Protein AF-A0AAE0SMI4-F1 (afdb_monomer)

pLDDT: mean 91.45, std 11.47, range [38.0, 98.25]

Secondary structure (DSSP, 8-state):
-----HHHHHHHHHHHTHHHH--SSHHHHHHHHHHTTTS------HHHHHHHTTSTT------S--SS---------TT-TTHHHHHHHHHHHHHTTHHHHHHIIIIIIT-S--TT---

Organism: NCBI:txid2493646

Foldseek 3Di:
DDPDDPVNVVVVVCVVCVVPQDDPDDVVLLVCCQPVVNPHDDDDDPLVLLQSCLDPPNRHHDDDDDPDDDDDDDDDPPPDPVPVVVVVVVVVCVVVCVVVVVSCVRRPVPRNDDPPSPD

Mean predicted aligned error: 5.56 Å

InterPro domains:
  IPR001320 Ionotropic glutamate receptor, C-terminal [SM00079] (1-109)
  IPR015683 Ionotropic glutamate receptor [PTHR18966] (9-110)

Nearest PDB structures (foldseek):
  3en3-assembly1_A  TM=9.505E-01  e=3.255E-08  Rattus norvegicus
  4f31-assembly1_B  TM=9.569E-01  e=5.413E-08  Rattus norvegicus
  7tno-assembly1_D  TM=9.189E-01  e=3.055E-08  Rattus norvegicus
  5dt6-assembly1_A  TM=9.100E-01  e=2.652E-07  Drosophila melanogaster
  5ict-assembly1_A  TM=9.091E-01  e=3.884E-07  Drosophila melanogaster

Structure (mmCIF, N/CA/C/O backbone):
data_AF-A0AAE0SMI4-F1
#
_entry.id   AF-A0AAE0SMI4-F1
#
loop_
_atom_site.group_PDB
_atom_site.id
_atom_site.type_symbol
_atom_site.label_atom_id
_atom_site.label_alt_id
_atom_site.label_comp_id
_atom_site.label_asym_id
_atom_site.label_entity_id
_atom_site.label_seq_id
_atom_site.pdbx_PDB_ins_code
_atom_site.Cartn_x
_atom_site.Cartn_y
_atom_site.Cartn_z
_atom_site.occupancy
_atom_site.B_iso_or_equiv
_atom_site.auth_seq_id
_atom_site.auth_comp_id
_atom_site.auth_asym_id
_atom_site.auth_atom_id
_atom_site.pdbx_PDB_model_num
ATOM 1 N N . ASP A 1 1 ? 19.938 -29.167 -8.666 1.00 47.09 1 ASP A N 1
ATOM 2 C CA . ASP A 1 1 ? 18.966 -28.135 -8.252 1.00 47.09 1 ASP A CA 1
ATOM 3 C C . ASP A 1 1 ? 19.349 -27.489 -6.934 1.00 47.09 1 ASP A C 1
ATOM 5 O O . ASP A 1 1 ? 19.476 -28.166 -5.919 1.00 47.09 1 ASP A O 1
ATOM 9 N N . SER A 1 2 ? 19.618 -26.184 -6.957 1.00 51.53 2 SER A N 1
ATOM 10 C CA . SER A 1 2 ? 20.026 -25.429 -5.767 1.00 51.53 2 SER A CA 1
ATOM 11 C C . SER A 1 2 ? 18.855 -25.272 -4.793 1.00 51.53 2 SER A C 1
ATOM 13 O O . SER A 1 2 ? 17.830 -24.701 -5.147 1.00 51.53 2 SER A O 1
ATOM 15 N N . LYS A 1 3 ? 19.036 -25.725 -3.545 1.00 68.88 3 LYS A N 1
ATOM 16 C CA . LYS A 1 3 ? 18.057 -25.705 -2.433 1.00 68.88 3 LYS A CA 1
ATOM 17 C C . LYS A 1 3 ? 17.768 -24.307 -1.850 1.00 68.88 3 LYS A C 1
ATOM 19 O O . LYS A 1 3 ? 17.373 -24.193 -0.694 1.00 68.88 3 LYS A O 1
ATOM 24 N N . VAL A 1 4 ? 18.051 -23.238 -2.590 1.00 68.00 4 VAL A N 1
ATOM 25 C CA . VAL A 1 4 ? 17.919 -21.869 -2.075 1.00 68.00 4 VAL A CA 1
ATOM 26 C C . VAL A 1 4 ? 16.481 -21.412 -2.265 1.00 68.00 4 VAL A C 1
ATOM 28 O O . VAL A 1 4 ? 15.979 -21.413 -3.387 1.00 68.00 4 VAL A O 1
ATOM 31 N N . ASP A 1 5 ? 15.846 -21.011 -1.166 1.00 88.25 5 ASP A N 1
ATOM 32 C CA . ASP A 1 5 ? 14.508 -20.428 -1.167 1.00 88.25 5 ASP A CA 1
ATOM 33 C C . ASP A 1 5 ? 14.426 -19.257 -2.180 1.00 88.25 5 ASP A C 1
ATOM 35 O O . ASP A 1 5 ? 15.308 -18.384 -2.178 1.00 88.25 5 ASP A O 1
ATOM 39 N N . PRO A 1 6 ? 13.404 -19.218 -3.059 1.00 90.38 6 PRO A N 1
ATOM 40 C CA . PRO A 1 6 ? 13.272 -18.174 -4.074 1.00 90.38 6 PRO A CA 1
ATOM 41 C C . PRO A 1 6 ? 13.330 -16.748 -3.512 1.00 90.38 6 PRO A C 1
ATOM 43 O O . PRO A 1 6 ? 13.974 -15.889 -4.116 1.00 90.38 6 PRO A O 1
ATOM 46 N N . TYR A 1 7 ? 12.748 -16.496 -2.336 1.00 92.44 7 TYR A N 1
ATOM 47 C CA . TYR A 1 7 ? 12.784 -15.187 -1.683 1.00 92.44 7 TYR A CA 1
ATOM 48 C C . TYR A 1 7 ? 14.180 -14.841 -1.177 1.00 92.44 7 TYR A C 1
ATOM 50 O O . TYR A 1 7 ? 14.611 -13.697 -1.305 1.00 92.44 7 TYR A O 1
ATOM 58 N N . THR A 1 8 ? 14.933 -15.829 -0.685 1.00 94.44 8 THR A N 1
ATOM 59 C CA . THR A 1 8 ? 16.344 -15.625 -0.315 1.00 94.44 8 THR A CA 1
ATOM 60 C C . THR A 1 8 ? 17.176 -15.217 -1.529 1.00 94.44 8 THR A C 1
ATOM 62 O O . THR A 1 8 ? 18.020 -14.326 -1.432 1.00 94.44 8 THR A O 1
ATOM 65 N N . LYS A 1 9 ? 16.933 -15.835 -2.692 1.00 95.38 9 LYS A N 1
ATOM 66 C CA . LYS A 1 9 ? 17.615 -15.462 -3.939 1.00 95.38 9 LYS A CA 1
ATOM 67 C C . LYS A 1 9 ? 17.231 -14.049 -4.396 1.00 95.38 9 LYS A C 1
ATOM 69 O O . LYS A 1 9 ? 18.117 -13.281 -4.758 1.00 95.38 9 LYS A O 1
ATOM 74 N N . MET A 1 10 ? 15.944 -13.699 -4.340 1.00 95.75 10 MET A N 1
ATOM 75 C CA . MET A 1 10 ? 15.460 -12.351 -4.669 1.00 95.75 10 MET A CA 1
ATOM 76 C C . MET A 1 10 ? 16.069 -11.288 -3.752 1.00 95.75 10 MET A C 1
ATOM 78 O O . MET A 1 10 ? 16.543 -10.265 -4.235 1.00 95.75 10 MET A O 1
ATOM 82 N N . TRP A 1 11 ? 16.100 -11.539 -2.441 1.00 96.19 11 TRP A N 1
ATOM 83 C CA . TRP A 1 11 ? 16.677 -10.616 -1.465 1.00 96.19 11 TRP A CA 1
ATOM 84 C C . TRP A 1 11 ? 18.164 -10.359 -1.720 1.00 96.19 11 TRP A C 1
ATOM 86 O O . TRP A 1 11 ? 18.581 -9.205 -1.742 1.00 96.19 11 TRP A O 1
ATOM 96 N N . LYS A 1 12 ? 18.953 -11.411 -1.981 1.00 96.62 12 LYS A N 1
ATOM 97 C CA . LYS A 1 12 ? 20.380 -11.270 -2.317 1.00 96.62 12 LYS A CA 1
ATOM 98 C C . LYS A 1 12 ? 20.597 -10.387 -3.545 1.00 96.62 12 LYS A C 1
ATOM 100 O O . LYS A 1 12 ? 21.374 -9.445 -3.470 1.00 96.62 12 LYS A O 1
ATOM 105 N N . PHE A 1 13 ? 19.845 -10.634 -4.618 1.00 96.94 13 PHE A N 1
ATOM 106 C CA . PHE A 1 13 ? 19.896 -9.801 -5.819 1.00 96.94 13 PHE A CA 1
ATOM 107 C C . PHE A 1 13 ? 19.554 -8.336 -5.512 1.00 96.94 13 PHE A C 1
ATOM 109 O O . PHE A 1 13 ? 20.257 -7.431 -5.948 1.00 96.94 13 PHE A O 1
ATOM 116 N N . MET A 1 14 ? 18.499 -8.082 -4.730 1.00 97.38 14 MET A N 1
ATOM 117 C CA . MET A 1 14 ? 18.118 -6.706 -4.402 1.00 97.38 14 MET A CA 1
ATOM 118 C C . MET A 1 14 ? 19.184 -5.981 -3.572 1.00 97.38 14 MET A C 1
ATOM 120 O O . MET A 1 14 ? 19.440 -4.807 -3.814 1.00 97.38 14 MET A O 1
ATOM 124 N N . GLN A 1 15 ? 19.832 -6.682 -2.639 1.00 97.19 15 GLN A N 1
ATOM 125 C CA . GLN A 1 15 ? 20.922 -6.129 -1.831 1.00 97.19 15 GLN A CA 1
ATOM 126 C C . GLN A 1 15 ? 22.165 -5.806 -2.672 1.00 97.19 15 GLN A C 1
ATOM 128 O O . GLN A 1 15 ? 22.758 -4.747 -2.493 1.00 97.19 15 GLN A O 1
ATOM 133 N N . GLU A 1 16 ? 22.547 -6.683 -3.604 1.00 97.88 16 GLU A N 1
ATOM 134 C CA . GLU A 1 16 ? 23.695 -6.474 -4.504 1.00 97.88 16 GLU A CA 1
ATOM 135 C C . GLU A 1 16 ? 23.477 -5.314 -5.493 1.00 97.88 16 GLU A C 1
ATOM 137 O O . GLU A 1 16 ? 24.439 -4.719 -5.973 1.00 97.88 16 GLU A O 1
ATOM 142 N N . HIS A 1 17 ? 22.220 -4.958 -5.769 1.00 97.44 17 HIS A N 1
ATOM 143 C CA . HIS A 1 17 ? 21.834 -3.910 -6.716 1.00 97.44 17 HIS A CA 1
ATOM 144 C C . HIS A 1 17 ? 21.080 -2.744 -6.056 1.00 97.44 17 HIS A C 1
ATOM 146 O O . HIS A 1 17 ? 20.311 -2.051 -6.735 1.00 97.44 17 HIS A O 1
ATOM 152 N N . ALA A 1 18 ? 21.288 -2.526 -4.752 1.00 95.19 18 ALA A N 1
ATOM 153 C CA . ALA A 1 18 ? 20.472 -1.648 -3.911 1.00 95.19 18 ALA A CA 1
ATOM 154 C C . ALA A 1 18 ? 20.293 -0.227 -4.476 1.00 95.19 18 ALA A C 1
ATOM 156 O O . ALA A 1 18 ? 19.168 0.272 -4.515 1.00 95.19 18 ALA A O 1
ATOM 157 N N . ASP A 1 19 ? 21.366 0.365 -5.009 1.00 94.19 19 ASP A N 1
ATOM 158 C CA . ASP A 1 19 ? 21.372 1.717 -5.594 1.00 94.19 19 ASP A CA 1
ATOM 159 C C . ASP A 1 19 ? 20.456 1.860 -6.819 1.00 94.19 19 ASP A C 1
ATOM 161 O O . ASP A 1 19 ? 20.072 2.963 -7.205 1.00 94.19 19 ASP A O 1
ATOM 165 N N . SER A 1 20 ? 20.109 0.738 -7.454 1.00 92.75 20 SER A N 1
ATOM 166 C CA . SER A 1 20 ? 19.336 0.708 -8.693 1.00 92.75 20 SER A CA 1
ATOM 167 C C . SER A 1 20 ? 17.942 0.116 -8.542 1.00 92.75 20 SER A C 1
ATOM 169 O O . SER A 1 20 ? 17.082 0.453 -9.348 1.00 92.75 20 SER A O 1
ATOM 171 N N . VAL A 1 21 ? 17.672 -0.756 -7.565 1.00 96.31 21 VAL A N 1
ATOM 172 C CA . VAL A 1 21 ? 16.373 -1.456 -7.483 1.00 96.31 21 VAL A CA 1
ATOM 173 C C . VAL A 1 21 ? 15.426 -0.866 -6.446 1.00 96.31 21 VAL A C 1
ATOM 175 O O . VAL A 1 21 ? 14.209 -0.943 -6.636 1.00 96.31 21 VAL A O 1
ATOM 178 N N . PHE A 1 22 ? 15.960 -0.265 -5.380 1.00 97.19 22 PHE A N 1
ATOM 179 C CA . PHE A 1 22 ? 15.154 0.355 -4.337 1.00 97.19 22 PHE A CA 1
ATOM 180 C C . PHE A 1 22 ? 14.774 1.789 -4.706 1.00 97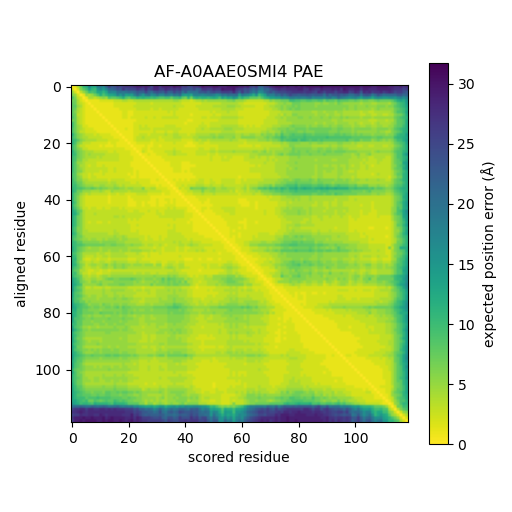.19 22 PHE A C 1
ATOM 182 O O . PHE A 1 22 ? 15.451 2.471 -5.473 1.00 97.19 22 PHE A O 1
ATOM 189 N N . VAL A 1 23 ? 13.648 2.235 -4.160 1.00 96.75 23 VAL A N 1
ATOM 190 C CA . VAL A 1 23 ? 13.107 3.585 -4.325 1.00 96.75 23 VAL A CA 1
ATOM 191 C C . VAL A 1 23 ? 12.694 4.113 -2.955 1.00 96.75 23 VAL A C 1
ATOM 193 O O . VAL A 1 23 ? 12.311 3.334 -2.082 1.00 96.75 23 VAL A O 1
ATOM 196 N N . SER A 1 24 ? 12.771 5.428 -2.759 1.00 95.19 24 SER A N 1
ATOM 197 C CA . SER A 1 24 ? 12.439 6.074 -1.483 1.00 95.19 24 SER A CA 1
ATOM 198 C C . SER A 1 24 ? 10.941 6.132 -1.195 1.00 95.19 24 SER A C 1
ATOM 200 O O . SER A 1 24 ? 10.543 6.227 -0.037 1.00 95.19 24 SER A O 1
ATOM 202 N N . ASP A 1 25 ? 10.106 6.087 -2.233 1.00 94.81 25 ASP A N 1
ATOM 203 C CA . ASP A 1 25 ? 8.656 6.173 -2.113 1.00 94.81 25 ASP A CA 1
ATOM 204 C C . ASP A 1 25 ? 7.929 5.403 -3.224 1.00 94.81 25 ASP A C 1
ATOM 206 O O . ASP A 1 25 ? 8.493 5.014 -4.251 1.00 94.81 25 ASP A O 1
ATOM 210 N N . SER A 1 26 ? 6.637 5.170 -2.998 1.00 92.94 26 SER A N 1
ATOM 211 C CA . SER A 1 26 ? 5.801 4.379 -3.902 1.00 92.94 26 SER A CA 1
ATOM 212 C C . SER A 1 26 ? 5.501 5.070 -5.236 1.00 92.94 26 SER A C 1
ATOM 214 O O . SER A 1 26 ? 5.304 4.366 -6.227 1.00 92.94 26 SER A O 1
ATOM 216 N N . ASN A 1 27 ? 5.474 6.408 -5.290 1.00 93.06 27 ASN A N 1
ATOM 217 C CA . ASN A 1 27 ? 5.222 7.130 -6.540 1.00 93.06 27 ASN A CA 1
ATOM 218 C C . ASN A 1 27 ? 6.408 6.959 -7.492 1.00 93.06 27 ASN A C 1
ATOM 220 O O . ASN A 1 27 ? 6.201 6.636 -8.660 1.00 93.06 27 ASN A O 1
ATOM 224 N N . LEU A 1 28 ? 7.639 7.061 -6.979 1.00 95.38 28 LEU A N 1
ATOM 225 C CA . LEU A 1 28 ? 8.848 6.792 -7.758 1.00 95.38 28 LEU A CA 1
ATOM 226 C C . LEU A 1 28 ? 8.895 5.351 -8.270 1.00 95.38 28 LEU A C 1
ATOM 228 O O . LEU A 1 28 ? 9.242 5.126 -9.428 1.00 95.38 28 LEU A O 1
ATOM 232 N N . GLY A 1 29 ? 8.500 4.374 -7.446 1.00 95.19 29 GLY A N 1
ATOM 233 C CA . GLY A 1 29 ? 8.387 2.977 -7.877 1.00 95.19 29 GLY A CA 1
ATOM 234 C C . GLY A 1 29 ? 7.384 2.795 -9.021 1.00 95.19 29 GLY A C 1
ATOM 235 O O . GLY A 1 29 ? 7.690 2.145 -10.022 1.00 95.19 29 GLY A O 1
ATOM 236 N N . TRP A 1 30 ? 6.208 3.420 -8.914 1.00 93.38 30 TRP A N 1
ATOM 237 C CA . TRP A 1 30 ? 5.185 3.403 -9.964 1.00 93.38 30 TRP A CA 1
ATOM 238 C C . TRP A 1 30 ? 5.650 4.092 -11.255 1.00 93.38 30 TRP A C 1
ATOM 240 O O . TRP A 1 30 ? 5.475 3.547 -12.348 1.00 93.38 30 TRP A O 1
ATOM 250 N N . ASP A 1 31 ? 6.277 5.264 -11.149 1.00 93.81 31 ASP A N 1
ATOM 251 C CA . ASP A 1 31 ? 6.831 5.994 -12.291 1.00 93.81 31 ASP A CA 1
ATOM 252 C C . ASP A 1 31 ? 7.921 5.196 -13.002 1.00 93.81 31 ASP A C 1
ATOM 254 O O . ASP A 1 31 ? 7.921 5.102 -14.233 1.00 93.81 31 ASP A O 1
ATOM 258 N N . LYS A 1 32 ? 8.793 4.540 -12.238 1.00 95.38 32 LYS A N 1
ATOM 259 C CA . LYS A 1 32 ? 9.848 3.684 -12.775 1.00 95.38 32 LYS A CA 1
ATOM 260 C C . LYS A 1 32 ? 9.289 2.511 -13.578 1.00 95.38 32 LYS A C 1
ATOM 262 O O . LYS A 1 32 ? 9.709 2.314 -14.716 1.00 95.38 32 LYS A O 1
ATOM 267 N N . VAL A 1 33 ? 8.276 1.803 -13.063 1.00 95.50 33 VAL A N 1
ATOM 268 C CA . VAL A 1 33 ? 7.604 0.714 -13.807 1.00 95.50 33 VAL A CA 1
ATOM 269 C C . VAL A 1 33 ? 7.058 1.209 -15.149 1.00 95.50 33 VAL A C 1
ATOM 271 O O . VAL A 1 33 ? 7.275 0.566 -16.177 1.00 95.50 33 VAL A O 1
ATOM 274 N N . LYS A 1 34 ? 6.381 2.365 -15.167 1.00 92.50 34 LYS A N 1
ATOM 275 C CA . LYS A 1 34 ? 5.819 2.931 -16.407 1.00 92.50 34 LYS A CA 1
ATOM 276 C C . LYS A 1 34 ? 6.897 3.299 -17.426 1.00 92.50 34 LYS A C 1
ATOM 278 O O . LYS A 1 34 ? 6.681 3.137 -18.627 1.00 92.50 34 LYS A O 1
ATOM 283 N N . ASN A 1 35 ? 8.026 3.824 -16.958 1.00 92.56 35 ASN A N 1
ATOM 284 C CA . ASN A 1 35 ? 9.050 4.411 -17.818 1.00 92.56 35 ASN A CA 1
ATOM 285 C C . ASN A 1 35 ? 10.077 3.383 -18.321 1.00 92.56 35 ASN A C 1
ATOM 287 O O . ASN A 1 35 ? 10.643 3.567 -19.398 1.00 92.56 35 ASN A O 1
ATOM 291 N N . GLU A 1 36 ? 10.275 2.269 -17.610 1.00 93.38 36 GLU A N 1
ATOM 292 C CA . GLU A 1 36 ? 11.289 1.258 -17.949 1.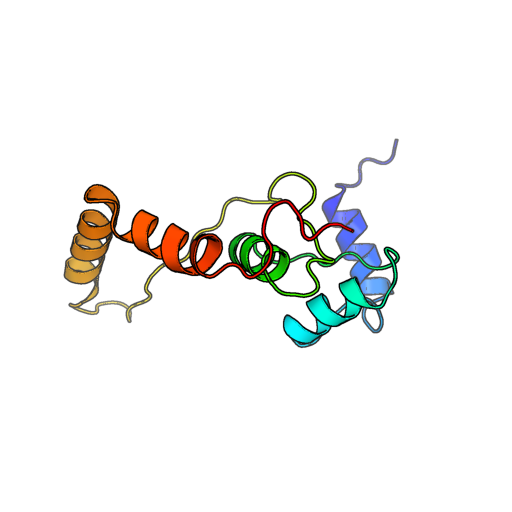00 93.38 36 GLU A CA 1
ATOM 293 C C . GLU A 1 36 ? 10.844 0.193 -18.966 1.00 93.38 36 GLU A C 1
ATOM 295 O O . GLU A 1 36 ? 11.587 -0.748 -19.248 1.00 93.38 36 GLU A O 1
ATOM 300 N N . LYS A 1 37 ? 9.658 0.342 -19.574 1.00 89.94 37 LYS A N 1
ATOM 301 C CA . LYS A 1 37 ? 9.183 -0.495 -20.697 1.00 89.94 37 LYS A CA 1
ATOM 302 C C . LYS A 1 37 ? 9.296 -2.007 -20.422 1.00 89.94 37 LYS A C 1
ATOM 304 O O . LYS A 1 37 ? 9.765 -2.766 -21.267 1.00 89.94 37 LYS A O 1
ATOM 309 N N . GLY A 1 38 ? 8.892 -2.430 -19.223 1.00 91.25 38 GLY A N 1
ATOM 310 C CA . GLY A 1 38 ? 8.891 -3.839 -18.811 1.00 91.25 38 GLY A CA 1
ATOM 311 C C . GLY A 1 38 ? 10.221 -4.372 -18.267 1.00 91.25 38 GLY A C 1
ATOM 312 O O . GLY A 1 38 ? 10.308 -5.559 -17.972 1.00 91.25 38 GLY A O 1
ATOM 313 N N . LYS A 1 39 ? 11.249 -3.526 -18.106 1.00 94.50 39 LYS A N 1
ATOM 314 C CA . LYS A 1 39 ? 12.546 -3.925 -17.524 1.00 94.50 39 LYS A CA 1
ATOM 315 C C . LYS A 1 39 ? 12.602 -3.834 -15.996 1.00 94.50 39 LYS A C 1
ATOM 317 O O . LYS A 1 39 ? 13.505 -4.407 -15.397 1.00 94.50 39 LYS A O 1
ATOM 322 N N . TYR A 1 40 ? 11.620 -3.179 -15.379 1.00 95.88 40 TYR A N 1
ATOM 323 C CA . TYR A 1 40 ? 11.489 -3.060 -13.930 1.00 95.88 40 TYR A CA 1
ATOM 324 C C . TYR A 1 40 ? 10.129 -3.568 -13.462 1.00 95.88 40 TYR A C 1
ATOM 326 O O . TYR A 1 40 ? 9.087 -3.179 -13.994 1.00 95.88 40 TYR A O 1
ATOM 334 N N . ALA A 1 41 ? 10.153 -4.419 -12.439 1.00 96.12 41 ALA A N 1
ATOM 335 C CA . ALA A 1 41 ? 8.977 -4.855 -11.704 1.00 96.12 41 ALA A CA 1
ATOM 336 C C . ALA A 1 41 ? 9.060 -4.314 -10.277 1.00 96.12 41 ALA A C 1
ATOM 338 O O . ALA A 1 41 ? 10.122 -4.349 -9.657 1.00 96.12 41 ALA A O 1
ATOM 339 N N . PHE A 1 42 ? 7.932 -3.840 -9.752 1.00 96.69 42 PHE A N 1
ATOM 340 C CA . PHE A 1 42 ? 7.864 -3.259 -8.417 1.00 96.69 42 PHE A CA 1
ATOM 341 C C . PHE A 1 42 ? 7.024 -4.131 -7.488 1.00 96.69 42 PHE A C 1
ATOM 343 O O . PHE A 1 42 ? 5.888 -4.488 -7.807 1.00 96.69 42 PHE A O 1
ATOM 350 N N . LEU A 1 43 ? 7.595 -4.478 -6.335 1.00 96.06 43 LEU A N 1
ATOM 351 C CA . LEU A 1 43 ? 6.899 -5.205 -5.281 1.00 96.06 43 LEU A CA 1
ATOM 352 C C . LEU A 1 43 ? 6.280 -4.191 -4.319 1.00 96.06 43 LEU A C 1
ATOM 354 O O . LEU A 1 43 ? 6.990 -3.432 -3.667 1.00 96.06 43 LEU A O 1
ATOM 358 N N . LEU A 1 44 ? 4.952 -4.190 -4.234 1.00 95.06 44 LEU A N 1
ATOM 359 C CA . LEU A 1 44 ? 4.182 -3.318 -3.352 1.00 95.06 44 LEU A CA 1
ATOM 360 C C . LEU A 1 44 ? 2.941 -4.033 -2.814 1.00 95.06 44 LEU A C 1
ATOM 362 O O . LEU A 1 44 ? 2.535 -5.083 -3.321 1.00 95.06 44 LEU A O 1
ATOM 366 N N . GLU A 1 45 ? 2.315 -3.441 -1.800 1.00 94.50 45 GLU A N 1
ATOM 367 C CA . GLU A 1 45 ? 1.108 -3.988 -1.189 1.00 94.50 45 GLU A CA 1
ATOM 368 C C . GLU A 1 45 ? -0.056 -4.066 -2.184 1.00 94.50 45 GLU A C 1
ATOM 370 O O . GLU A 1 45 ? -0.256 -3.198 -3.037 1.00 94.50 45 GLU A O 1
ATOM 375 N N . SER A 1 46 ? -0.858 -5.125 -2.059 1.00 94.50 46 SER A N 1
ATOM 376 C CA . SER A 1 46 ? -1.905 -5.434 -3.039 1.00 94.50 46 SER A CA 1
ATOM 377 C C . SER A 1 46 ? -2.976 -4.344 -3.170 1.00 94.50 46 SER A C 1
ATOM 379 O O . SER A 1 46 ? -3.426 -4.083 -4.284 1.00 94.50 46 SER A O 1
ATOM 381 N N . ALA A 1 47 ? -3.329 -3.660 -2.075 1.00 93.31 47 ALA A N 1
ATOM 382 C CA . ALA A 1 47 ? -4.265 -2.537 -2.099 1.00 93.31 47 ALA A CA 1
ATOM 383 C C . ALA A 1 47 ? -3.732 -1.378 -2.957 1.00 93.31 47 ALA A C 1
ATOM 385 O O . ALA A 1 47 ? -4.448 -0.860 -3.816 1.00 93.31 47 ALA A O 1
ATOM 386 N N . MET A 1 48 ? -2.453 -1.021 -2.800 1.00 93.69 48 MET A N 1
ATOM 387 C CA . MET A 1 48 ? -1.813 0.003 -3.630 1.00 93.69 48 MET A CA 1
ATOM 388 C C . MET A 1 48 ? -1.681 -0.451 -5.085 1.00 93.69 48 MET A C 1
ATOM 390 O O . MET A 1 48 ? -1.967 0.322 -5.994 1.00 93.69 48 MET A O 1
ATOM 394 N N . ASN A 1 49 ? -1.313 -1.710 -5.324 1.00 94.38 49 ASN A N 1
ATOM 395 C CA . ASN A 1 49 ? -1.217 -2.262 -6.677 1.00 94.38 49 ASN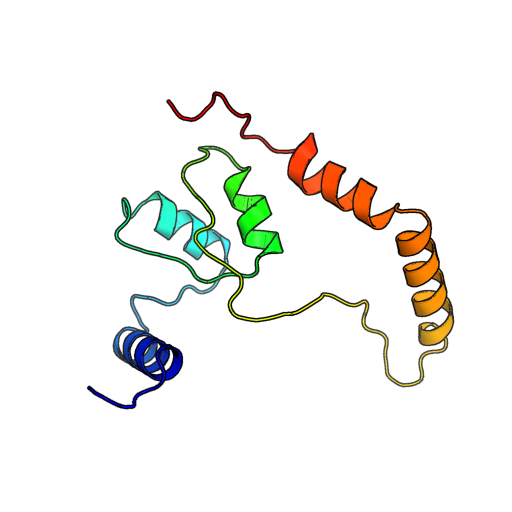 A CA 1
ATOM 396 C C . ASN A 1 49 ? -2.565 -2.154 -7.422 1.00 94.38 49 ASN A C 1
ATOM 398 O O . ASN A 1 49 ? -2.639 -1.586 -8.511 1.00 94.38 49 ASN A O 1
ATOM 402 N N . ASN A 1 50 ? -3.658 -2.591 -6.786 1.00 92.56 50 ASN A N 1
ATOM 403 C CA . ASN A 1 50 ? -5.011 -2.483 -7.339 1.00 92.56 50 ASN A CA 1
ATOM 404 C C . ASN A 1 50 ? -5.432 -1.028 -7.595 1.00 92.56 50 ASN A C 1
ATOM 406 O O . ASN A 1 50 ? -6.176 -0.767 -8.540 1.00 92.56 50 ASN A O 1
ATOM 410 N N . TYR A 1 51 ? -4.976 -0.092 -6.758 1.00 93.31 51 TYR A N 1
ATOM 411 C CA . TYR A 1 51 ? -5.238 1.333 -6.928 1.00 93.31 51 TYR A CA 1
ATOM 412 C C . TYR A 1 51 ? -4.511 1.890 -8.155 1.00 93.31 51 TYR A C 1
ATOM 414 O O . TYR A 1 51 ? -5.148 2.481 -9.024 1.00 93.31 51 TYR A O 1
ATOM 422 N N . TYR A 1 52 ? -3.190 1.694 -8.242 1.00 92.56 52 TYR A N 1
ATOM 423 C CA . TYR A 1 52 ? -2.356 2.258 -9.308 1.00 92.56 52 TYR A CA 1
ATOM 424 C C . TYR A 1 52 ? -2.697 1.703 -10.690 1.00 92.56 52 TYR A C 1
ATOM 426 O O . TYR A 1 52 ? -2.668 2.455 -11.661 1.00 92.56 52 TYR A O 1
ATOM 434 N N . ASN A 1 53 ? -3.099 0.432 -10.782 1.00 91.88 53 ASN A N 1
ATOM 435 C CA . ASN A 1 53 ? -3.542 -0.160 -12.050 1.00 91.88 53 ASN A CA 1
ATOM 436 C C . ASN A 1 53 ? -4.808 0.493 -12.613 1.00 91.88 53 ASN A C 1
ATOM 438 O O . ASN A 1 53 ? -5.061 0.409 -13.808 1.00 91.88 53 ASN A O 1
ATOM 442 N N . GLN A 1 54 ? -5.585 1.172 -11.769 1.00 91.94 54 GLN A N 1
ATOM 443 C CA . GLN A 1 54 ? -6.775 1.911 -12.182 1.00 91.94 54 GLN A CA 1
ATOM 444 C C . GLN A 1 54 ? -6.500 3.406 -12.383 1.00 91.94 54 GLN A C 1
ATOM 446 O O . GLN A 1 54 ? -7.438 4.202 -12.442 1.00 91.94 54 GLN A O 1
ATOM 451 N N . ARG A 1 55 ? -5.231 3.825 -12.477 1.00 91.31 55 ARG A N 1
ATOM 452 C CA . ARG A 1 55 ? -4.839 5.217 -12.741 1.00 91.31 55 ARG A CA 1
ATOM 453 C C . ARG A 1 55 ? -4.307 5.377 -14.152 1.00 91.31 55 ARG A C 1
ATOM 455 O O . ARG A 1 55 ? -3.537 4.548 -14.639 1.00 91.31 55 ARG A O 1
ATOM 462 N N . LYS A 1 56 ? -4.665 6.489 -14.801 1.00 90.88 56 LYS A N 1
ATOM 463 C CA . LYS A 1 56 ? -4.093 6.839 -16.106 1.00 90.88 56 LYS A CA 1
ATOM 464 C C . LYS A 1 56 ? -2.563 6.936 -15.995 1.00 90.88 56 LYS A C 1
ATOM 466 O O . LYS A 1 56 ? -2.055 7.412 -14.979 1.00 90.88 56 LYS A O 1
ATOM 471 N N . PRO A 1 57 ? -1.811 6.501 -17.019 1.00 91.06 57 PRO A N 1
ATOM 472 C CA . PRO A 1 57 ? -2.261 6.054 -18.342 1.00 91.06 57 PRO A CA 1
ATOM 473 C C . PRO A 1 57 ? -2.600 4.550 -18.443 1.00 91.06 57 PRO A C 1
ATOM 475 O O . PRO A 1 57 ? -2.482 3.996 -19.525 1.00 91.06 57 PRO A O 1
ATOM 478 N N . CYS A 1 58 ? -2.974 3.872 -17.349 1.00 90.94 58 CYS A N 1
ATOM 479 C CA . CYS A 1 58 ? -3.405 2.463 -17.365 1.00 90.94 58 CYS A CA 1
ATOM 480 C C . CYS A 1 58 ? -2.319 1.486 -17.859 1.00 90.94 58 CYS A C 1
ATOM 482 O O . CYS A 1 58 ? -2.609 0.447 -18.440 1.00 90.94 58 CYS A O 1
ATOM 484 N N . LYS A 1 59 ? -1.043 1.832 -17.631 1.00 89.44 59 LYS A N 1
ATOM 485 C CA . LYS A 1 59 ? 0.134 1.096 -18.136 1.00 89.44 59 LYS A CA 1
ATOM 486 C C . LYS A 1 59 ? 0.704 0.058 -17.166 1.00 89.44 59 LYS A C 1
ATOM 488 O O . LYS A 1 59 ? 1.752 -0.518 -17.444 1.00 89.44 59 LYS A O 1
ATOM 493 N N . THR A 1 60 ? 0.075 -0.143 -16.012 1.00 91.81 60 THR A N 1
ATOM 494 C CA . THR A 1 60 ? 0.545 -1.082 -14.987 1.00 91.81 60 THR A CA 1
ATOM 495 C C 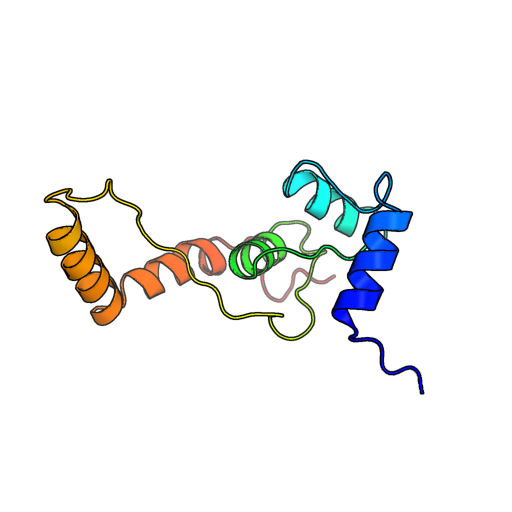. THR A 1 60 ? -0.473 -2.193 -14.776 1.00 91.81 60 THR A C 1
ATOM 497 O O . THR A 1 60 ? -1.669 -1.998 -14.983 1.00 91.81 60 THR A O 1
ATOM 500 N N . MET A 1 61 ? 0.002 -3.365 -14.356 1.00 92.62 61 MET A N 1
ATOM 501 C CA . MET A 1 61 ? -0.854 -4.501 -14.025 1.00 92.62 61 MET A CA 1
ATOM 502 C C . MET A 1 61 ? -0.296 -5.296 -12.847 1.00 92.62 61 MET A C 1
ATOM 504 O O . MET A 1 61 ? 0.917 -5.383 -12.646 1.00 92.62 61 MET A O 1
ATOM 508 N N . LYS A 1 62 ? -1.195 -5.935 -12.098 1.00 93.94 62 LYS A N 1
ATOM 509 C CA . LYS A 1 62 ? -0.842 -6.929 -11.087 1.00 93.94 62 LYS A CA 1
ATOM 510 C C . LYS A 1 62 ? -0.593 -8.271 -11.768 1.00 93.94 62 LYS A C 1
ATOM 512 O O . LYS A 1 62 ? -1.402 -8.710 -12.581 1.00 93.94 62 LYS A O 1
ATOM 517 N N . VAL A 1 63 ? 0.485 -8.946 -11.381 1.00 94.06 63 VAL A N 1
ATOM 518 C CA . VAL A 1 63 ? 0.827 -10.284 -11.876 1.00 94.06 63 VAL A CA 1
ATOM 519 C C . VAL A 1 63 ? 0.898 -11.259 -10.708 1.00 94.06 63 VAL A C 1
ATOM 521 O O . VAL A 1 63 ? 1.534 -10.976 -9.696 1.00 94.06 63 VAL A O 1
ATOM 524 N N . GLY A 1 64 ? 0.258 -12.418 -10.863 1.00 93.81 64 GLY A N 1
ATOM 525 C CA . GLY A 1 64 ? 0.297 -13.496 -9.879 1.00 93.81 64 GLY A CA 1
ATOM 526 C C . GLY A 1 64 ? -0.483 -13.223 -8.586 1.00 93.81 64 GLY A C 1
ATOM 527 O O . GLY A 1 64 ? -1.272 -12.280 -8.466 1.00 93.81 64 GLY A O 1
ATOM 528 N N . ARG A 1 65 ? -0.280 -14.115 -7.612 1.00 93.81 65 ARG A N 1
ATOM 529 C CA . ARG A 1 65 ? -0.885 -14.051 -6.273 1.00 93.81 65 ARG A CA 1
ATOM 530 C C . ARG A 1 65 ? -0.058 -13.189 -5.318 1.00 93.81 65 ARG A C 1
ATOM 532 O O . ARG A 1 65 ? 1.112 -12.921 -5.573 1.00 93.81 65 ARG A O 1
ATOM 539 N N . ASN A 1 66 ? -0.661 -12.798 -4.196 1.00 92.88 66 ASN A N 1
ATOM 540 C CA . ASN A 1 66 ? 0.068 -12.128 -3.119 1.00 92.88 66 ASN A CA 1
ATOM 541 C C . ASN A 1 66 ? 1.141 -13.065 -2.534 1.00 92.88 66 ASN A C 1
ATOM 543 O O . ASN A 1 66 ? 0.937 -14.281 -2.478 1.00 92.88 66 ASN A O 1
ATOM 547 N N . LEU A 1 67 ? 2.264 -12.487 -2.101 1.00 91.88 67 LEU A N 1
ATOM 548 C CA . LEU A 1 67 ? 3.369 -13.231 -1.483 1.00 91.88 67 LEU A CA 1
ATOM 549 C C . LEU A 1 67 ? 3.032 -13.675 -0.054 1.00 91.88 67 LEU A C 1
ATOM 551 O O . LEU A 1 67 ? 3.496 -14.716 0.401 1.00 91.88 67 LEU A O 1
ATOM 555 N N . ASP A 1 68 ? 2.201 -12.894 0.631 1.00 88.75 68 ASP A N 1
ATOM 556 C CA . ASP A 1 68 ? 1.753 -13.112 1.997 1.00 88.75 68 ASP A CA 1
ATOM 557 C C . ASP A 1 68 ? 0.277 -12.709 2.176 1.00 88.75 68 ASP A C 1
ATOM 559 O O . ASP A 1 68 ? -0.406 -12.263 1.246 1.00 88.75 68 ASP A O 1
ATOM 563 N N . GLN A 1 69 ? -0.233 -12.917 3.390 1.00 90.38 69 GLN A N 1
ATOM 564 C CA . GLN A 1 69 ? -1.542 -12.439 3.822 1.00 90.38 69 GLN A CA 1
ATOM 565 C C . GLN A 1 69 ? -1.342 -11.422 4.943 1.00 90.38 69 GLN A C 1
ATOM 567 O O . GLN A 1 69 ? -0.933 -11.770 6.049 1.00 90.38 69 GLN A O 1
ATOM 572 N N . LYS A 1 70 ? -1.623 -10.157 4.637 1.00 92.62 70 LYS A N 1
ATOM 573 C CA . LYS A 1 70 ? -1.559 -9.023 5.563 1.00 92.62 70 LYS A CA 1
ATOM 574 C C . LYS A 1 70 ? -2.868 -8.245 5.510 1.00 92.62 70 LYS A C 1
ATOM 576 O O . LYS A 1 70 ? -3.589 -8.309 4.515 1.00 92.62 70 LYS A O 1
ATOM 581 N N . GLY A 1 71 ? -3.156 -7.503 6.574 1.00 92.00 71 GLY A N 1
ATOM 582 C CA . GLY A 1 71 ? -4.324 -6.632 6.664 1.00 92.00 71 GLY A CA 1
ATOM 583 C C . GLY A 1 71 ? -4.010 -5.358 7.440 1.00 92.00 71 GLY A C 1
ATOM 584 O O . GLY A 1 71 ? -3.121 -5.350 8.291 1.00 92.00 71 GLY A O 1
ATOM 585 N N . TYR A 1 72 ? -4.743 -4.287 7.138 1.00 95.56 72 TYR A N 1
ATOM 586 C CA . TYR A 1 72 ? -4.675 -3.039 7.893 1.00 95.56 72 TYR A CA 1
ATOM 587 C C . TYR A 1 72 ? -5.563 -3.105 9.138 1.00 95.56 72 TYR A C 1
ATOM 589 O O . TYR A 1 72 ? -6.597 -3.774 9.145 1.00 95.56 72 TYR A O 1
ATOM 597 N N . GLY A 1 73 ? -5.174 -2.370 10.176 1.00 95.69 73 GLY A N 1
ATOM 598 C CA . GLY A 1 73 ? -5.947 -2.213 11.402 1.00 95.69 73 GLY A CA 1
ATOM 599 C C . GLY A 1 73 ? -5.848 -0.789 11.935 1.00 95.69 73 GLY A C 1
ATOM 600 O O . GLY A 1 73 ? -4.915 -0.055 11.610 1.00 95.69 73 GLY A O 1
ATOM 601 N N . VAL A 1 74 ? -6.816 -0.401 12.762 1.00 97.31 74 VAL A N 1
ATOM 602 C CA . VAL A 1 74 ? -6.796 0.883 13.467 1.00 97.31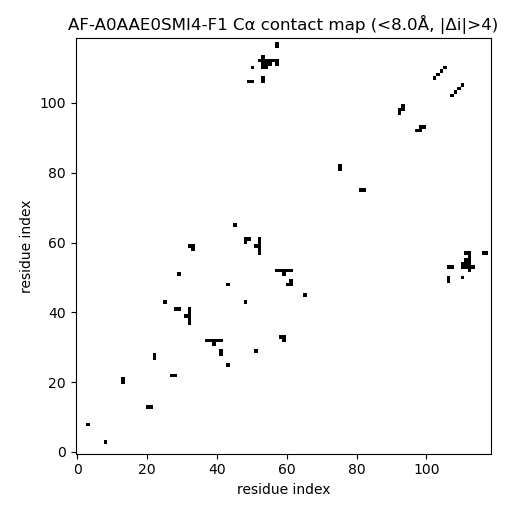 74 VAL A CA 1
ATOM 603 C C . VAL A 1 74 ? -6.011 0.705 14.763 1.00 97.31 74 VAL A C 1
ATOM 605 O O . VAL A 1 74 ? -6.394 -0.084 15.625 1.00 97.31 74 VAL A O 1
ATOM 608 N N . ALA A 1 75 ? -4.893 1.414 14.896 1.00 97.19 75 ALA A N 1
ATOM 609 C CA . ALA A 1 75 ? -4.046 1.332 16.079 1.00 97.19 75 ALA A CA 1
ATOM 610 C C . ALA A 1 75 ? -4.507 2.317 17.164 1.00 97.19 75 ALA A C 1
ATOM 612 O O . ALA A 1 75 ? -4.724 3.497 16.895 1.00 97.19 75 ALA A O 1
ATOM 613 N N . THR A 1 76 ? -4.594 1.841 18.407 1.00 97.69 76 THR A N 1
ATOM 614 C CA . THR A 1 76 ? -4.830 2.666 19.601 1.00 97.69 76 THR A CA 1
ATOM 615 C C . THR A 1 76 ? -3.671 2.512 20.587 1.00 97.69 76 THR A C 1
ATOM 617 O O . THR A 1 76 ? -3.076 1.429 20.637 1.00 97.69 76 THR A O 1
ATOM 620 N N . PRO A 1 77 ? -3.378 3.515 21.438 1.00 98.12 77 PRO A N 1
ATOM 621 C CA . PRO A 1 77 ? -2.441 3.340 22.544 1.00 98.12 77 PRO A CA 1
ATOM 622 C C . PRO A 1 77 ? -2.806 2.136 23.420 1.00 98.12 77 PRO A C 1
ATOM 624 O O . PRO A 1 77 ? -3.984 1.802 23.599 1.00 98.12 77 PRO A O 1
ATOM 627 N N . LYS A 1 78 ? -1.793 1.474 23.988 1.00 96.88 78 LYS A N 1
ATOM 628 C CA . LYS A 1 78 ? -2.011 0.344 24.897 1.00 96.88 78 LYS A CA 1
ATOM 629 C C . LYS A 1 78 ? -2.804 0.817 26.120 1.00 96.88 78 LYS A C 1
ATOM 631 O O . LYS A 1 78 ? -2.427 1.795 26.752 1.00 96.88 78 LYS A O 1
ATOM 636 N N . GLY A 1 79 ? -3.884 0.108 26.446 1.00 96.31 79 GLY A N 1
ATOM 637 C CA . GLY A 1 79 ? -4.774 0.464 27.557 1.00 96.31 79 GLY A CA 1
ATOM 638 C C . GLY A 1 79 ? -5.796 1.559 27.238 1.00 96.31 79 GLY A C 1
ATOM 639 O O . GLY A 1 79 ? -6.517 1.961 28.136 1.00 96.31 79 GLY A O 1
ATOM 640 N N . SER A 1 80 ? -5.885 2.031 25.989 1.00 98.06 80 SER A N 1
ATOM 641 C CA . SER A 1 80 ? -6.903 3.010 25.601 1.00 98.06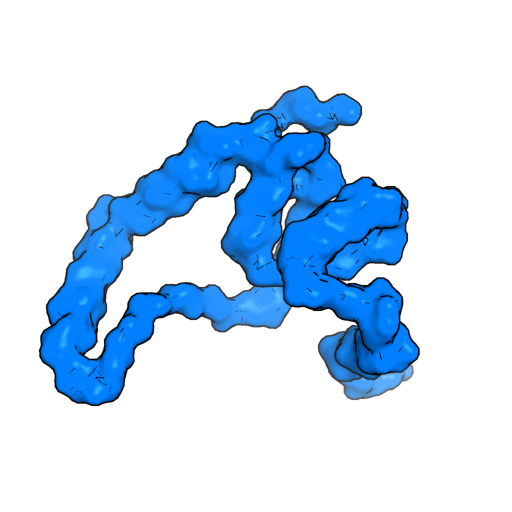 80 SER A CA 1
ATOM 642 C C . SER A 1 80 ? -8.317 2.434 25.710 1.00 98.06 80 SER A C 1
ATOM 644 O O . SER A 1 80 ? -8.606 1.370 25.151 1.00 98.06 80 SER A O 1
ATOM 646 N N . ASP A 1 81 ? -9.213 3.202 26.328 1.00 97.81 81 ASP A N 1
ATOM 647 C CA . ASP A 1 81 ? -10.645 2.892 26.422 1.00 97.81 81 ASP A CA 1
ATOM 648 C C . ASP A 1 81 ? -11.342 2.863 25.052 1.00 97.81 81 ASP A C 1
ATOM 650 O O . ASP A 1 81 ? -12.408 2.271 24.908 1.00 97.81 81 ASP A O 1
ATOM 654 N N . LEU A 1 82 ? -10.717 3.429 24.010 1.00 97.75 82 LEU A N 1
ATOM 655 C CA . LEU A 1 82 ? -11.231 3.403 22.638 1.00 97.75 82 LEU A CA 1
ATOM 656 C C . LEU A 1 82 ? -11.094 2.032 21.974 1.00 97.75 82 LEU A C 1
ATOM 658 O O . LEU A 1 82 ? -11.788 1.760 20.997 1.00 97.75 82 LEU A O 1
ATOM 662 N N . ARG A 1 83 ? -10.214 1.159 22.480 1.00 97.88 83 ARG A N 1
ATOM 663 C CA . ARG A 1 83 ? -9.883 -0.107 21.814 1.00 97.88 83 ARG A CA 1
ATOM 664 C C . ARG A 1 83 ? -11.108 -1.001 21.619 1.00 97.88 83 ARG A C 1
ATOM 666 O O . ARG A 1 83 ? -11.298 -1.539 20.534 1.00 97.88 83 ARG A O 1
ATOM 673 N N . GLN A 1 84 ? -11.911 -1.185 22.668 1.00 97.62 84 GLN A N 1
ATOM 674 C CA . GLN A 1 84 ? -13.084 -2.064 22.605 1.00 97.62 84 GLN A CA 1
ATOM 675 C C . GLN A 1 84 ? -14.208 -1.468 21.741 1.00 97.62 84 GLN A C 1
ATOM 677 O O . GLN A 1 84 ? -14.628 -2.148 20.805 1.00 97.62 84 GLN A O 1
ATOM 682 N N . PRO A 1 85 ? -14.640 -0.207 21.951 1.00 98.12 85 PRO A N 1
ATOM 683 C CA . PRO A 1 85 ? -15.642 0.420 21.090 1.00 98.12 85 PRO A CA 1
ATOM 684 C C . PRO A 1 85 ? -15.245 0.451 19.608 1.00 98.12 85 PRO A C 1
ATOM 686 O O . PRO A 1 85 ? -16.069 0.135 18.756 1.00 98.12 85 PRO A O 1
ATOM 689 N N . LEU A 1 86 ? -13.981 0.769 19.286 1.00 97.81 86 LEU A N 1
ATOM 690 C CA . LEU A 1 86 ? -13.504 0.783 17.897 1.00 97.81 86 LEU A CA 1
ATOM 691 C C . LEU A 1 86 ? -13.534 -0.607 17.264 1.00 97.81 86 LEU A C 1
ATOM 693 O O . LEU A 1 86 ? -13.947 -0.739 16.115 1.00 97.81 86 LEU A O 1
ATOM 697 N N . ASN A 1 87 ? -13.130 -1.645 17.999 1.00 97.31 87 ASN A N 1
ATOM 698 C CA . ASN A 1 87 ? -13.187 -3.010 17.488 1.00 97.31 87 ASN A CA 1
ATOM 699 C C . ASN A 1 87 ? -14.624 -3.431 17.153 1.00 97.31 87 ASN A C 1
ATOM 701 O O . ASN A 1 87 ? -14.840 -4.015 16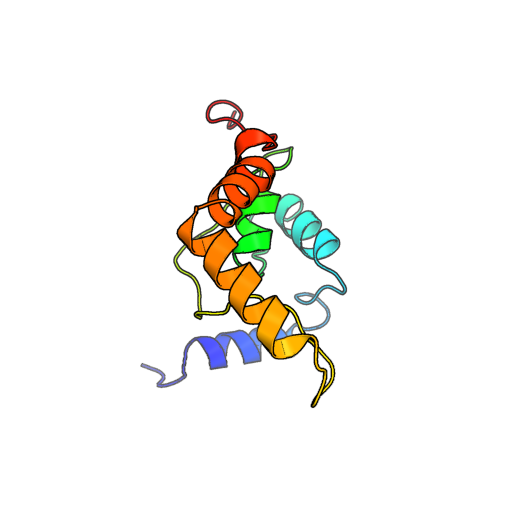.094 1.00 97.31 87 ASN A O 1
ATOM 705 N N . ILE A 1 88 ? -15.593 -3.113 18.020 1.00 98.19 88 ILE A N 1
ATOM 706 C CA . ILE A 1 88 ? -17.012 -3.421 17.786 1.00 98.19 88 ILE A CA 1
ATOM 707 C C . ILE A 1 88 ? -17.524 -2.658 16.559 1.00 98.19 88 ILE A C 1
ATOM 709 O O . ILE A 1 88 ? -18.052 -3.277 15.641 1.00 98.19 88 ILE A O 1
ATOM 713 N N . ALA A 1 89 ? -17.270 -1.350 16.476 1.00 98.19 89 ALA A N 1
ATOM 714 C CA . ALA A 1 89 ? -17.702 -0.538 15.337 1.00 98.19 89 ALA A CA 1
ATOM 715 C C . ALA A 1 89 ? -17.111 -1.028 13.999 1.00 98.19 89 ALA A C 1
ATOM 717 O O . ALA A 1 89 ? -17.791 -1.038 12.976 1.00 98.19 89 ALA A O 1
ATOM 718 N N . ILE A 1 90 ? -15.848 -1.471 13.984 1.00 98.00 90 ILE A N 1
ATOM 719 C CA . ILE A 1 90 ? -15.220 -2.040 12.780 1.00 98.00 90 ILE A CA 1
ATOM 720 C C . ILE A 1 90 ? -15.884 -3.366 12.378 1.00 98.00 90 ILE A C 1
ATOM 722 O O . ILE A 1 90 ? -16.047 -3.617 11.182 1.00 98.00 90 ILE A O 1
ATOM 726 N N . LEU A 1 91 ? -16.262 -4.211 13.345 1.00 97.94 91 LEU A N 1
ATOM 727 C CA . LEU A 1 91 ? -16.994 -5.451 13.068 1.00 97.94 91 LEU A CA 1
ATOM 728 C C . LEU A 1 91 ? -18.365 -5.151 12.460 1.00 97.94 91 LEU A C 1
ATOM 730 O O . LEU A 1 91 ? -18.679 -5.708 11.412 1.00 97.94 91 LEU A O 1
ATOM 734 N N . GLU A 1 92 ? -19.114 -4.209 13.030 1.00 98.19 92 GLU A N 1
ATOM 735 C CA . GLU A 1 92 ? -20.413 -3.783 12.496 1.00 98.19 92 GLU A CA 1
ATOM 736 C C . GLU A 1 92 ? -20.285 -3.268 11.053 1.00 98.19 92 GLU A C 1
ATOM 738 O O . GLU A 1 92 ? -20.973 -3.752 10.154 1.00 98.19 92 GLU A O 1
ATOM 743 N N . LEU A 1 93 ? -19.337 -2.361 10.782 1.00 98.25 93 LEU A N 1
ATOM 744 C CA . LEU A 1 93 ? -19.085 -1.843 9.427 1.00 98.25 93 LEU A CA 1
ATOM 745 C C . LEU A 1 93 ? -18.718 -2.949 8.426 1.00 98.25 93 LEU A C 1
ATOM 747 O O . LEU A 1 93 ? -19.005 -2.837 7.229 1.00 98.25 93 LEU A O 1
ATOM 751 N N . ARG A 1 94 ? -18.050 -4.009 8.890 1.00 97.25 94 ARG A N 1
ATOM 752 C CA . ARG A 1 94 ? -17.722 -5.171 8.063 1.00 97.25 94 ARG A CA 1
ATOM 753 C C . ARG A 1 94 ? -18.957 -6.028 7.795 1.00 97.25 94 ARG A C 1
ATOM 755 O O . ARG A 1 94 ? -19.172 -6.397 6.643 1.00 97.25 94 ARG A O 1
ATOM 762 N N . GLU A 1 95 ? -19.740 -6.339 8.823 1.00 97.56 95 GLU A N 1
ATOM 763 C CA . GLU A 1 95 ? -20.939 -7.183 8.739 1.00 97.56 95 GLU A CA 1
ATOM 764 C C . GLU A 1 95 ? -22.033 -6.548 7.874 1.00 97.56 95 GLU A C 1
ATOM 766 O O . GLU A 1 95 ? -22.613 -7.224 7.026 1.00 97.56 95 GLU A O 1
ATOM 771 N N . TYR A 1 96 ? -22.239 -5.232 7.986 1.00 98.00 96 TYR A N 1
ATOM 772 C CA . TYR A 1 96 ? -23.169 -4.482 7.131 1.00 98.00 96 TYR A CA 1
ATOM 773 C C . TYR A 1 96 ? -22.640 -4.225 5.706 1.00 98.00 96 TYR A C 1
ATOM 775 O O . TYR A 1 96 ? -23.353 -3.685 4.852 1.00 98.00 96 TYR A O 1
ATOM 783 N N . GLY A 1 97 ? -21.393 -4.616 5.420 1.00 97.69 97 GLY A N 1
ATOM 784 C CA . GLY A 1 97 ? -20.765 -4.475 4.106 1.00 97.69 97 GLY A CA 1
ATOM 785 C C . GLY A 1 97 ? -20.350 -3.046 3.752 1.00 97.69 97 GLY A C 1
ATOM 786 O O . GLY A 1 97 ? -20.049 -2.764 2.591 1.00 97.69 97 GLY A O 1
ATOM 787 N N . ASP A 1 98 ? -20.302 -2.129 4.714 1.00 98.12 98 ASP A N 1
ATOM 788 C CA . ASP A 1 98 ? -19.934 -0.734 4.466 1.00 98.12 98 ASP A CA 1
ATOM 789 C C . ASP A 1 98 ? -18.464 -0.589 4.078 1.00 98.12 98 ASP A C 1
ATOM 791 O O . ASP A 1 98 ? -18.138 0.182 3.173 1.00 98.12 98 ASP A O 1
ATOM 795 N N . LEU A 1 99 ? -17.581 -1.401 4.670 1.00 97.44 99 LEU A N 1
ATOM 796 C CA . LEU A 1 99 ? -16.178 -1.462 4.248 1.00 97.44 99 LEU A CA 1
ATOM 797 C C . LEU A 1 99 ? -16.042 -1.901 2.781 1.00 97.44 99 LEU A C 1
ATOM 799 O O . LEU A 1 99 ? -15.261 -1.309 2.038 1.00 97.44 99 LEU A O 1
ATOM 803 N N . LEU A 1 100 ? -16.85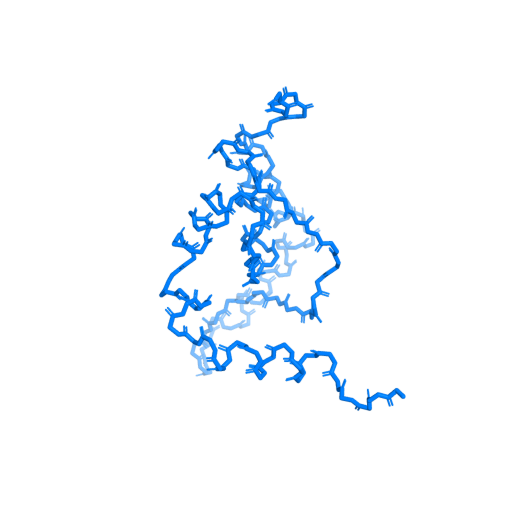3 -2.868 2.337 1.00 96.56 100 LEU A N 1
ATOM 804 C CA . LEU A 1 100 ? -16.871 -3.316 0.941 1.00 96.56 100 LEU A CA 1
ATOM 805 C C . LEU A 1 100 ? -17.383 -2.212 0.003 1.00 96.56 100 LEU A C 1
ATOM 807 O O . LEU A 1 100 ? -16.792 -1.974 -1.050 1.00 96.56 100 LEU A O 1
ATOM 811 N N . LYS A 1 101 ? -18.445 -1.493 0.390 1.00 97.56 101 LYS A N 1
ATOM 812 C CA . LYS A 1 101 ? -18.953 -0.341 -0.380 1.00 97.56 101 LYS A CA 1
ATOM 813 C C . LYS A 1 101 ? -17.889 0.750 -0.516 1.00 97.56 101 LYS A C 1
ATOM 815 O O . LYS A 1 101 ? -17.755 1.352 -1.582 1.00 97.56 101 LYS A O 1
ATOM 820 N N . LEU A 1 102 ? -17.129 1.014 0.548 1.00 96.88 102 LEU A N 1
ATOM 821 C CA . LEU A 1 102 ? -16.027 1.976 0.523 1.00 96.88 102 LEU A CA 1
ATOM 822 C C . LEU A 1 102 ? -14.901 1.517 -0.409 1.00 96.88 102 LEU A C 1
ATOM 824 O O . LEU A 1 102 ? -14.440 2.319 -1.221 1.00 96.88 102 LEU A O 1
ATOM 828 N N . GLU A 1 103 ? -14.496 0.248 -0.348 1.00 94.88 103 GLU A N 1
ATOM 829 C CA . GLU A 1 103 ? -13.494 -0.313 -1.262 1.00 94.88 103 GLU A CA 1
ATOM 830 C C . GLU A 1 103 ? -13.937 -0.161 -2.725 1.00 94.88 103 GLU A C 1
ATOM 832 O O . GLU A 1 103 ? -13.215 0.430 -3.532 1.00 94.88 103 GLU A O 1
ATOM 837 N N . GLN A 1 104 ? -15.160 -0.586 -3.054 1.00 94.75 104 GLN A N 1
ATOM 838 C CA . GLN A 1 104 ? -15.722 -0.445 -4.401 1.00 94.75 104 GLN A CA 1
ATOM 839 C C . GLN A 1 104 ? -15.735 1.013 -4.863 1.00 94.75 104 GLN A C 1
ATOM 841 O O . GLN A 1 104 ? -15.290 1.316 -5.970 1.00 94.75 104 GLN A O 1
ATOM 846 N N . LYS A 1 105 ? -16.177 1.937 -4.005 1.00 95.44 105 LYS A N 1
ATOM 847 C CA . LYS A 1 105 ? -16.240 3.365 -4.326 1.00 95.44 105 LYS A CA 1
ATOM 848 C C . LYS A 1 105 ? -14.867 3.944 -4.661 1.00 95.44 105 LYS A C 1
ATOM 850 O O . LYS A 1 105 ? -14.747 4.705 -5.620 1.00 95.44 105 LYS A O 1
ATOM 855 N N . TRP A 1 106 ? -13.852 3.648 -3.852 1.00 94.50 106 TRP A N 1
ATOM 856 C CA . TRP A 1 106 ? -12.553 4.322 -3.939 1.00 94.50 106 TRP A CA 1
ATOM 857 C C . TRP A 1 106 ? -11.567 3.653 -4.893 1.00 94.50 106 TRP A C 1
ATOM 859 O O . TRP A 1 106 ? -10.731 4.357 -5.465 1.00 94.50 106 TRP A O 1
ATOM 869 N N . TRP A 1 107 ? -11.690 2.343 -5.109 1.00 91.88 107 TRP A N 1
ATOM 870 C CA . TRP A 1 107 ? -10.858 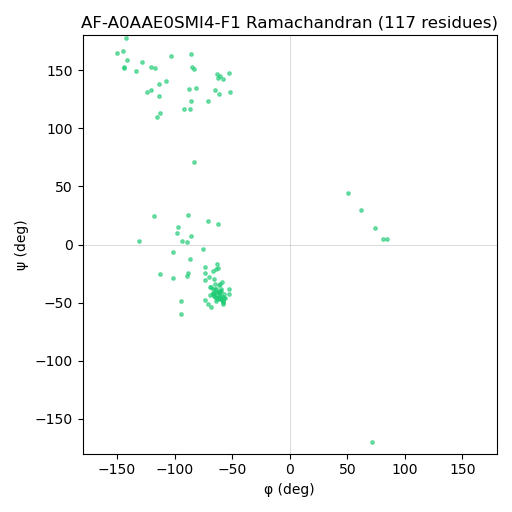1.621 -6.067 1.00 91.88 107 TRP A CA 1
ATOM 871 C C . TRP A 1 107 ? -11.521 1.498 -7.430 1.00 91.88 107 TRP A C 1
ATOM 873 O O . TRP A 1 107 ? -10.871 1.828 -8.409 1.00 91.88 107 TRP A O 1
ATOM 883 N N . ILE A 1 108 ? -12.786 1.070 -7.493 1.00 89.75 108 ILE A N 1
ATOM 884 C CA . ILE A 1 108 ? -13.453 0.682 -8.746 1.00 89.75 108 ILE A CA 1
ATOM 885 C C . ILE A 1 108 ? -14.233 1.851 -9.347 1.00 89.75 108 ILE A C 1
ATOM 887 O O . ILE A 1 108 ? -13.931 2.302 -10.446 1.00 89.75 108 ILE A O 1
ATOM 891 N N . SER A 1 109 ? -15.208 2.404 -8.620 1.00 90.75 109 SER A N 1
ATOM 892 C CA . SER A 1 109 ? -16.093 3.451 -9.155 1.00 90.75 109 SER A CA 1
ATOM 893 C C . SER A 1 109 ? -15.360 4.756 -9.470 1.00 90.75 109 SER A C 1
ATOM 895 O O . SER A 1 109 ? -15.773 5.500 -10.352 1.00 90.75 109 SER A O 1
ATOM 897 N N . LYS A 1 110 ? -14.282 5.053 -8.736 1.00 91.69 110 LYS A N 1
ATOM 898 C CA . LYS A 1 110 ? -13.388 6.194 -8.993 1.00 91.69 110 LYS A CA 1
ATOM 899 C C . LYS A 1 110 ? -12.122 5.808 -9.765 1.00 91.69 110 LYS A C 1
ATOM 901 O O . LYS A 1 110 ? -11.195 6.622 -9.855 1.00 91.69 110 LYS A O 1
ATOM 906 N N . GLY A 1 111 ? -12.068 4.582 -10.283 1.00 90.50 111 GLY A N 1
ATOM 907 C CA . GLY A 1 111 ? -11.046 4.147 -11.218 1.00 90.50 111 GLY A CA 1
ATOM 908 C C . GLY A 1 111 ? -11.091 4.995 -12.490 1.00 90.50 111 GLY A C 1
ATOM 909 O O . GLY A 1 111 ? -12.141 5.457 -12.928 1.00 90.50 111 GLY A O 1
ATOM 910 N N . GLN A 1 112 ? -9.923 5.253 -13.064 1.00 92.69 112 GLN A N 1
ATOM 911 C CA . GLN A 1 112 ? -9.762 6.061 -14.275 1.00 92.69 112 GLN A CA 1
ATOM 912 C C . GLN A 1 112 ? -9.544 5.207 -15.526 1.00 92.69 112 GLN A C 1
ATOM 914 O O . GLN A 1 112 ? -9.481 5.763 -16.619 1.00 92.69 112 GLN A O 1
ATOM 919 N N . CYS A 1 113 ? -9.401 3.894 -15.351 1.00 87.50 113 CYS A N 1
ATOM 920 C CA . CYS A 1 113 ? -9.161 2.917 -16.403 1.00 87.50 113 CYS A CA 1
ATOM 921 C C . CYS A 1 113 ? -10.396 2.026 -16.515 1.00 87.50 113 CYS A C 1
ATOM 923 O O . CYS A 1 113 ? -10.701 1.283 -15.584 1.00 87.50 113 CYS A O 1
ATOM 925 N N . HIS A 1 114 ? -11.109 2.117 -17.636 1.00 77.94 114 HIS A N 1
ATOM 926 C CA . HIS A 1 114 ? -12.220 1.218 -17.958 1.00 77.94 114 HIS A CA 1
ATOM 927 C C . HIS A 1 114 ? -11.746 0.188 -18.989 1.00 77.94 114 HIS A C 1
ATOM 929 O O . HIS A 1 114 ? -10.730 0.399 -19.650 1.00 77.94 114 HIS A O 1
ATOM 935 N N . SER A 1 115 ? -12.474 -0.919 -19.146 1.00 61.81 115 SER A N 1
ATOM 936 C CA . SER A 1 115 ? -12.119 -2.080 -19.985 1.00 61.81 115 SER A CA 1
ATOM 937 C C . SER A 1 115 ? -11.972 -1.816 -21.502 1.00 61.81 115 SER A C 1
ATOM 939 O O . SER A 1 115 ? -12.009 -2.764 -22.278 1.00 61.81 115 SER A O 1
ATOM 941 N N . GLY A 1 116 ? -11.805 -0.562 -21.933 1.00 52.22 116 GLY A N 1
ATOM 942 C CA . GLY A 1 116 ? -11.549 -0.148 -23.316 1.00 52.22 116 GLY A CA 1
ATOM 943 C C . GLY A 1 116 ? -10.373 0.825 -23.502 1.00 52.22 116 GLY A C 1
ATOM 944 O O . GLY A 1 116 ? -10.143 1.242 -24.629 1.00 52.22 116 GLY A O 1
ATOM 945 N N . ASP A 1 117 ? -9.629 1.181 -22.445 1.00 52.56 117 ASP A N 1
ATOM 946 C CA . ASP A 1 117 ? -8.477 2.107 -22.537 1.00 52.56 117 ASP A CA 1
ATOM 947 C C . ASP A 1 117 ? -7.134 1.402 -22.829 1.00 52.56 117 ASP A C 1
ATOM 949 O O . ASP A 1 117 ? -6.090 2.050 -22.914 1.00 52.56 117 ASP A O 1
ATOM 953 N N . SER A 1 118 ? -7.139 0.078 -23.004 1.00 45.25 118 SER A N 1
ATOM 954 C CA . SER A 1 118 ? -5.994 -0.693 -23.504 1.00 45.25 118 SER A CA 1
ATOM 955 C C . SER A 1 118 ? -5.965 -0.654 -25.039 1.00 45.25 118 SER A C 1
ATOM 957 O O . SER A 1 118 ? -6.288 -1.638 -25.702 1.00 45.25 118 SER A O 1
ATOM 959 N N . GLY A 1 119 ? -5.633 0.519 -25.585 1.00 38.00 119 GLY A N 1
ATOM 960 C CA . GLY A 1 119 ? -5.232 0.715 -26.984 1.00 38.00 119 GLY A CA 1
ATOM 961 C C . GLY A 1 119 ? -3.719 0.685 -27.137 1.00 38.00 119 GLY A C 1
ATOM 962 O O . GLY A 1 119 ? -3.044 1.380 -26.341 1.00 38.00 119 GLY A O 1
#

Sequence (119 aa):
DSKVDPYTKMWKFMQEHADSVFVSDSNLGWDKVKNEKGKYAFLLESAMNNYYNQRKPCKTMKVGRNLDQKGYGVATPKGSDLRQPLNIAILELREYGDLLKLEQKWWISKGQCHSGDSG

Radius of gyration: 18.89 Å; Cα contacts (8 Å, |Δi|>4): 59; chains: 1; bounding box: 47×35×54 Å

Solvent-accessible surface area (backbone atoms only — not comparable to full-atom values): 7660 Å² total; per-residue (Å²): 134,83,91,67,54,68,66,60,55,53,50,50,54,45,64,79,38,40,93,75,72,62,64,98,46,69,65,58,41,53,50,45,35,62,71,46,78,78,76,46,84,76,91,71,59,65,70,58,48,58,42,55,34,19,32,76,87,46,77,52,78,88,75,87,76,78,94,70,90,84,82,89,80,89,86,68,66,91,88,45,81,59,52,61,60,52,53,51,54,52,49,50,37,51,75,76,40,50,53,57,52,50,49,44,46,67,43,57,73,63,33,66,47,59,105,76,66,88,121